Protein AF-A0A359H239-F1 (afdb_monomer_lite)

pLDDT: mean 91.42, std 8.54, range [39.22, 97.94]

Secondary structure (DSSP, 8-state):
--HHHHHHHHHHHHHHHHHHHHHHHTPPPPTTS-HHHHHHHHHHHHTHHHHHSSSPPPPGGGG-TTTHHHHHHHHHHHHHH---HHHHHHHHHT----HHHHHHHHHHHHHT--S-HHHHTTSTT-SPPHHHHHHHHHHHHHTTSS-----

Radius of gyration: 18.91 Å; chains: 1; bounding box: 41×36×64 Å

Structure (mmCIF, N/CA/C/O backbone):
data_AF-A0A359H239-F1
#
_entry.id   AF-A0A359H239-F1
#
loop_
_atom_site.group_PDB
_atom_site.id
_atom_site.type_symbol
_atom_site.label_atom_id
_atom_site.label_alt_id
_atom_site.label_comp_id
_atom_site.label_asym_id
_atom_site.label_entity_id
_atom_site.label_seq_id
_atom_site.pdbx_PDB_ins_code
_atom_site.Cartn_x
_atom_site.Cartn_y
_atom_site.Cartn_z
_atom_site.occupancy
_atom_site.B_iso_or_equiv
_atom_site.auth_seq_id
_atom_site.auth_comp_id
_atom_site.auth_asym_id
_atom_site.auth_atom_id
_atom_site.pdbx_PDB_model_num
ATOM 1 N N . MET A 1 1 ? 8.951 3.193 -47.305 1.00 66.69 1 MET A N 1
ATOM 2 C CA . MET A 1 1 ? 9.018 3.944 -46.030 1.00 66.69 1 MET A CA 1
ATOM 3 C C . MET A 1 1 ? 10.473 4.275 -45.729 1.00 66.69 1 MET A C 1
ATOM 5 O O . MET A 1 1 ? 11.276 3.345 -45.696 1.00 66.69 1 MET A O 1
ATOM 9 N N . ASN A 1 2 ? 10.828 5.557 -45.592 1.00 8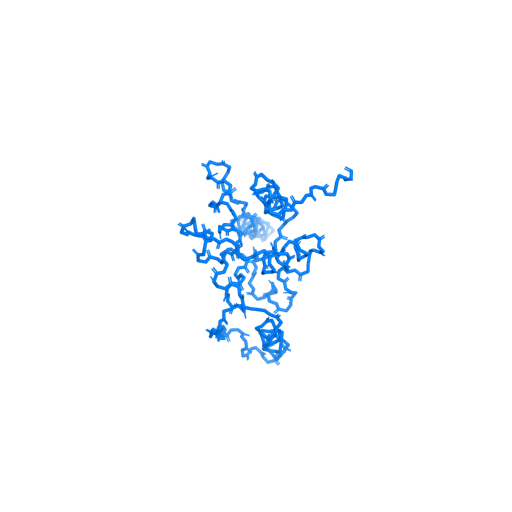7.88 2 ASN A N 1
ATOM 10 C CA . ASN A 1 2 ? 12.214 5.965 -45.334 1.00 87.88 2 ASN A CA 1
ATOM 11 C C . ASN A 1 2 ? 12.613 5.681 -43.869 1.00 87.88 2 ASN A C 1
ATOM 13 O O . ASN A 1 2 ? 11.761 5.399 -43.020 1.00 87.88 2 ASN A O 1
ATOM 17 N N . THR A 1 3 ? 13.915 5.695 -43.583 1.00 90.06 3 THR A N 1
ATOM 18 C CA . THR A 1 3 ? 14.468 5.355 -42.260 1.00 90.06 3 THR A CA 1
ATOM 19 C C . THR A 1 3 ? 13.898 6.244 -41.153 1.00 90.06 3 THR A C 1
ATOM 21 O O . THR A 1 3 ? 13.559 5.748 -40.084 1.00 90.06 3 THR A O 1
ATOM 24 N N . THR A 1 4 ? 13.685 7.529 -41.438 1.00 90.12 4 THR A N 1
ATOM 25 C CA . THR A 1 4 ? 13.090 8.491 -40.503 1.00 90.12 4 THR A CA 1
ATOM 26 C C . THR A 1 4 ? 11.667 8.100 -40.105 1.00 90.12 4 THR A C 1
ATOM 28 O O . THR A 1 4 ? 11.357 8.060 -38.918 1.00 90.12 4 THR A O 1
ATOM 31 N N . THR A 1 5 ? 10.809 7.722 -41.060 1.00 92.56 5 THR A N 1
ATOM 32 C CA . THR A 1 5 ? 9.443 7.265 -40.757 1.00 92.56 5 THR A CA 1
ATOM 33 C C . THR A 1 5 ? 9.444 5.985 -39.915 1.00 92.56 5 THR A C 1
ATOM 35 O O . THR A 1 5 ? 8.619 5.855 -39.017 1.00 92.56 5 THR A O 1
ATOM 38 N N . LYS A 1 6 ? 10.384 5.055 -40.146 1.00 92.06 6 LYS A N 1
ATOM 39 C CA . LYS A 1 6 ? 10.528 3.838 -39.319 1.00 92.06 6 LYS A CA 1
ATOM 40 C C . LYS A 1 6 ? 10.902 4.163 -37.871 1.00 92.06 6 LYS A C 1
ATOM 42 O O . LYS A 1 6 ? 10.322 3.579 -36.961 1.00 92.06 6 LYS A O 1
ATOM 47 N N . ILE A 1 7 ? 11.833 5.098 -37.666 1.00 96.06 7 ILE A N 1
ATOM 48 C CA . ILE A 1 7 ? 12.260 5.534 -36.328 1.00 96.06 7 ILE A CA 1
ATOM 49 C C . ILE A 1 7 ? 11.107 6.220 -35.594 1.00 96.06 7 ILE A C 1
ATOM 51 O O . ILE A 1 7 ? 10.830 5.872 -34.449 1.00 96.06 7 ILE A O 1
ATOM 55 N N . ILE A 1 8 ? 10.404 7.144 -36.259 1.00 96.12 8 ILE A N 1
ATOM 56 C CA . ILE A 1 8 ? 9.263 7.851 -35.665 1.00 96.12 8 ILE A CA 1
ATOM 57 C C . ILE A 1 8 ? 8.176 6.853 -35.262 1.00 96.12 8 ILE A C 1
ATOM 59 O O . ILE A 1 8 ? 7.743 6.864 -34.115 1.00 96.12 8 ILE A O 1
ATOM 63 N N . LEU A 1 9 ? 7.790 5.942 -36.161 1.00 96.12 9 LEU A N 1
ATOM 64 C CA . LEU A 1 9 ? 6.761 4.944 -35.872 1.00 96.12 9 LEU A CA 1
ATOM 65 C C . LEU A 1 9 ? 7.155 4.050 -34.685 1.00 96.12 9 LEU A C 1
ATOM 67 O O . LEU A 1 9 ? 6.342 3.813 -33.794 1.00 96.12 9 LEU A O 1
ATOM 71 N N . GLY A 1 10 ? 8.412 3.594 -34.643 1.00 96.25 10 GLY A N 1
ATOM 72 C CA . GLY A 1 10 ? 8.929 2.789 -33.535 1.00 96.25 10 GLY A CA 1
ATOM 73 C C . GLY A 1 10 ? 8.901 3.533 -32.198 1.00 96.25 10 GLY A C 1
ATOM 74 O O . GLY A 1 10 ? 8.426 2.987 -31.203 1.00 96.25 10 GLY A O 1
ATOM 75 N N . ALA A 1 11 ? 9.340 4.795 -32.179 1.00 96.62 11 ALA A N 1
ATOM 76 C CA . ALA A 1 11 ? 9.304 5.631 -30.982 1.00 96.62 11 ALA A CA 1
ATOM 77 C C . ALA A 1 11 ? 7.866 5.887 -30.501 1.00 96.62 11 ALA A C 1
ATOM 79 O O . ALA A 1 11 ? 7.594 5.802 -29.304 1.00 96.62 11 ALA A O 1
ATOM 80 N N . THR A 1 12 ? 6.928 6.138 -31.421 1.00 96.88 12 THR A N 1
ATOM 81 C CA . THR A 1 12 ? 5.510 6.324 -31.088 1.00 96.88 12 THR A CA 1
ATOM 82 C C . THR A 1 12 ? 4.906 5.065 -30.470 1.00 96.88 12 THR A C 1
ATOM 84 O O . THR A 1 12 ? 4.231 5.159 -29.447 1.00 96.88 12 THR A O 1
ATOM 87 N N . ILE A 1 13 ? 5.172 3.884 -31.037 1.00 97.44 13 ILE A N 1
ATOM 88 C CA . ILE A 1 13 ? 4.679 2.611 -30.488 1.00 97.44 13 ILE A CA 1
ATOM 89 C C . ILE A 1 13 ? 5.236 2.378 -29.079 1.00 97.44 13 ILE A C 1
ATOM 91 O O . ILE A 1 13 ? 4.482 2.016 -28.176 1.00 97.44 13 ILE A O 1
ATOM 95 N N . LEU A 1 14 ? 6.532 2.630 -28.867 1.00 97.06 14 LEU A N 1
ATOM 96 C CA . LEU A 1 14 ? 7.165 2.475 -27.557 1.00 97.06 14 LEU A CA 1
ATOM 97 C C . LEU A 1 14 ? 6.566 3.430 -26.514 1.00 97.06 14 LEU A C 1
ATOM 99 O O . LEU A 1 14 ? 6.252 3.007 -25.402 1.00 97.06 14 LEU A O 1
ATOM 103 N N . ALA A 1 15 ? 6.369 4.699 -26.877 1.00 97.06 15 ALA A N 1
ATOM 104 C CA . ALA A 1 15 ? 5.755 5.690 -25.999 1.00 97.06 15 ALA A CA 1
ATOM 105 C C . ALA A 1 15 ? 4.316 5.305 -25.624 1.00 97.06 15 ALA A C 1
ATOM 107 O O . ALA A 1 15 ? 3.946 5.371 -24.453 1.00 97.06 15 ALA A O 1
ATOM 108 N N . LEU A 1 16 ? 3.518 4.845 -26.593 1.00 97.38 16 LEU A N 1
ATOM 109 C CA . LEU A 1 16 ? 2.158 4.369 -26.337 1.00 97.38 16 LEU A CA 1
ATOM 110 C C . LEU A 1 16 ? 2.151 3.157 -25.403 1.00 97.38 16 LEU A C 1
ATOM 112 O O . LEU A 1 16 ? 1.387 3.144 -24.441 1.00 97.38 16 LEU A O 1
ATOM 116 N N . ALA A 1 17 ? 3.025 2.174 -25.633 1.00 96.00 17 ALA A N 1
ATOM 117 C CA . ALA A 1 17 ? 3.147 1.011 -24.760 1.00 96.00 17 ALA A CA 1
ATOM 118 C C . ALA A 1 17 ? 3.501 1.418 -23.322 1.00 96.00 17 ALA A C 1
ATOM 120 O O . ALA A 1 17 ? 2.870 0.939 -22.383 1.00 96.00 17 ALA A O 1
ATOM 121 N N . PHE A 1 18 ? 4.449 2.344 -23.148 1.00 94.19 18 PHE A N 1
ATOM 122 C CA . PHE A 1 18 ? 4.839 2.852 -21.833 1.00 94.19 18 PHE A CA 1
ATOM 123 C C . PHE A 1 18 ? 3.700 3.596 -21.120 1.00 94.19 18 PHE A C 1
ATOM 125 O O . PHE A 1 18 ? 3.468 3.385 -19.934 1.00 94.19 18 PHE A O 1
ATOM 132 N N . ILE A 1 19 ? 2.949 4.440 -21.834 1.00 95.12 19 ILE A N 1
ATOM 133 C CA . ILE A 1 19 ? 1.795 5.152 -21.261 1.00 95.12 19 ILE A CA 1
ATOM 134 C C . ILE A 1 19 ? 0.712 4.161 -20.822 1.00 95.12 19 ILE A C 1
ATOM 136 O O . ILE A 1 19 ? 0.135 4.313 -19.745 1.00 95.12 19 ILE A O 1
ATOM 140 N N . LEU A 1 20 ? 0.429 3.149 -21.646 1.00 95.06 20 LEU A N 1
ATOM 141 C CA . LEU A 1 20 ? -0.582 2.139 -21.341 1.00 95.06 20 LEU A CA 1
ATOM 142 C C . LEU A 1 20 ? -0.187 1.294 -20.129 1.00 95.06 20 LEU A C 1
ATOM 144 O O . LEU A 1 20 ? -1.012 1.113 -19.237 1.00 95.06 20 LEU A O 1
ATOM 148 N N . THR A 1 21 ? 1.063 0.827 -20.050 1.00 91.56 21 THR A N 1
ATOM 149 C CA . THR A 1 21 ? 1.535 0.067 -18.884 1.00 91.56 21 THR A CA 1
ATOM 150 C C . THR A 1 21 ? 1.549 0.926 -17.629 1.00 91.56 21 THR A C 1
ATOM 152 O O . THR A 1 21 ? 1.058 0.477 -16.598 1.00 91.56 21 THR A O 1
ATOM 155 N N . TYR A 1 22 ? 2.023 2.173 -17.716 1.00 91.19 22 TYR A N 1
ATOM 156 C CA . TYR A 1 22 ? 2.004 3.111 -16.596 1.00 91.19 22 TYR A CA 1
ATOM 157 C C . TYR A 1 22 ? 0.585 3.331 -16.066 1.00 91.19 22 TYR A C 1
ATOM 159 O O . TYR A 1 22 ? 0.374 3.297 -14.858 1.00 91.19 22 TYR A O 1
ATOM 167 N N . ARG A 1 23 ? -0.402 3.518 -16.947 1.00 90.00 23 ARG A N 1
ATOM 168 C CA . ARG A 1 23 ? -1.805 3.661 -16.535 1.00 90.00 23 ARG A CA 1
ATOM 169 C C . ARG A 1 23 ? -2.364 2.384 -15.920 1.00 90.00 23 ARG A C 1
ATOM 171 O O . ARG A 1 23 ? -3.029 2.462 -14.896 1.00 90.00 23 ARG A O 1
ATOM 178 N N . ALA A 1 24 ? -2.066 1.231 -16.514 1.00 89.38 24 ALA A N 1
ATOM 179 C CA . ALA A 1 24 ? -2.575 -0.051 -16.041 1.00 89.38 24 ALA A CA 1
ATOM 180 C C . ALA A 1 24 ? -2.082 -0.391 -14.626 1.00 89.38 24 ALA A C 1
ATOM 182 O O . ALA A 1 24 ? -2.853 -0.892 -13.816 1.00 89.38 24 ALA A O 1
ATOM 183 N N . ILE A 1 25 ? -0.817 -0.098 -14.309 1.00 89.00 25 ILE A N 1
ATOM 184 C CA . ILE A 1 25 ? -0.244 -0.415 -12.991 1.00 89.00 25 ILE A CA 1
ATOM 185 C C . ILE A 1 25 ? -0.502 0.663 -11.930 1.00 89.00 25 ILE A C 1
ATOM 187 O O . ILE A 1 25 ? -0.301 0.398 -10.752 1.00 89.00 25 ILE A O 1
ATOM 191 N N . ASN A 1 26 ? -0.919 1.871 -12.325 1.00 86.31 26 ASN A N 1
ATOM 192 C CA . ASN A 1 26 ? -1.168 2.986 -11.401 1.00 86.31 26 ASN A CA 1
ATOM 193 C C . ASN A 1 26 ? -2.655 3.319 -11.233 1.00 86.31 26 ASN A C 1
ATOM 195 O O . ASN A 1 26 ? -2.983 4.379 -10.704 1.00 86.31 26 ASN A O 1
ATOM 199 N N . GLN A 1 27 ? -3.558 2.426 -11.627 1.00 86.81 27 GLN A N 1
ATOM 200 C CA . GLN A 1 27 ? -4.988 2.632 -11.426 1.00 86.81 27 GLN A CA 1
ATOM 201 C C . GLN A 1 27 ? -5.341 2.622 -9.929 1.00 86.81 27 GLN A C 1
ATOM 203 O O . GLN A 1 27 ? -4.829 1.799 -9.170 1.00 86.81 27 GLN A O 1
ATOM 208 N N . GLU A 1 28 ? -6.176 3.565 -9.501 1.00 88.12 28 GLU A N 1
ATOM 209 C CA . GLU A 1 28 ? -6.768 3.578 -8.158 1.00 88.12 28 GLU A CA 1
ATOM 210 C C . GLU A 1 28 ? -7.861 2.495 -8.043 1.00 88.12 28 GLU A C 1
ATOM 212 O O . GLU A 1 28 ? -8.396 2.045 -9.068 1.00 88.12 28 GLU A O 1
ATOM 217 N N . PRO A 1 29 ? -8.214 2.049 -6.823 1.00 92.19 29 PRO A N 1
ATOM 218 C CA . PRO A 1 29 ? -9.393 1.212 -6.622 1.00 92.19 29 PRO A CA 1
ATOM 219 C C . PRO A 1 29 ? -10.646 1.867 -7.217 1.00 92.19 29 PRO A C 1
ATOM 221 O O . PRO A 1 29 ? -10.800 3.081 -7.173 1.00 92.19 29 PRO A O 1
ATOM 224 N N . SER A 1 30 ? -11.558 1.063 -7.767 1.00 91.50 30 SER A N 1
ATOM 225 C CA . SER A 1 30 ? -12.799 1.592 -8.346 1.00 91.50 30 SER A CA 1
ATOM 226 C C . SER A 1 30 ? -13.684 2.238 -7.278 1.00 91.50 30 SER A C 1
ATOM 228 O O . SER A 1 30 ? -13.995 1.598 -6.272 1.00 91.50 30 SER A O 1
ATOM 230 N N . ASP A 1 31 ? -14.197 3.438 -7.560 1.00 91.50 31 ASP A N 1
ATOM 231 C CA . ASP A 1 31 ? -15.171 4.144 -6.712 1.00 91.50 31 ASP A CA 1
ATOM 232 C C . ASP A 1 31 ? -16.475 3.356 -6.504 1.00 91.50 31 ASP A C 1
ATOM 234 O O . ASP A 1 31 ? -17.213 3.592 -5.551 1.00 91.50 31 ASP A O 1
ATOM 238 N N . SER A 1 32 ? -16.769 2.393 -7.385 1.00 93.81 32 SER A N 1
ATOM 239 C CA . SER A 1 32 ? -17.923 1.500 -7.244 1.00 93.81 32 SER A CA 1
ATOM 240 C C . SER A 1 32 ? -17.785 0.495 -6.094 1.00 93.81 32 SER A C 1
ATOM 242 O O . SER A 1 32 ? -18.766 -0.154 -5.735 1.00 93.81 32 SER A O 1
ATOM 244 N N . LEU A 1 33 ? -16.572 0.289 -5.572 1.00 95.12 33 LEU A N 1
ATOM 245 C CA . LEU A 1 33 ? -16.308 -0.616 -4.456 1.00 95.12 33 LEU A CA 1
ATOM 246 C C . LEU A 1 33 ? -16.683 0.045 -3.128 1.00 95.12 33 LEU A C 1
ATOM 248 O O . LEU A 1 33 ? -16.581 1.263 -2.974 1.00 95.12 33 LEU A O 1
ATOM 252 N N . SER A 1 34 ? -17.045 -0.762 -2.128 1.00 96.00 34 SER A N 1
ATOM 253 C CA . SER A 1 34 ? -17.195 -0.241 -0.766 1.00 96.00 34 SER A CA 1
ATOM 254 C C . SER A 1 34 ? -15.859 0.327 -0.268 1.00 96.00 34 SER A C 1
ATOM 256 O O . SER A 1 34 ? -14.804 -0.194 -0.628 1.00 96.00 34 SER A O 1
ATOM 258 N N . LYS A 1 35 ? -15.866 1.350 0.603 1.00 95.25 35 LYS A N 1
ATOM 259 C CA . LYS A 1 35 ? -14.615 1.910 1.163 1.00 95.25 35 LYS A CA 1
ATOM 260 C C . LYS A 1 35 ? -13.721 0.833 1.788 1.00 95.25 35 LYS A C 1
ATOM 262 O O . LYS A 1 35 ? -12.510 0.868 1.630 1.00 95.25 35 LYS A O 1
ATOM 267 N N . ARG A 1 36 ? -14.324 -0.165 2.440 1.00 96.38 36 ARG A N 1
ATOM 268 C CA . ARG A 1 36 ? -13.616 -1.326 2.994 1.00 96.38 36 ARG A CA 1
ATOM 269 C C . ARG A 1 36 ? -12.895 -2.134 1.909 1.00 96.38 36 ARG A C 1
ATOM 271 O O . ARG A 1 36 ? -11.732 -2.476 2.085 1.00 96.38 36 ARG A O 1
ATOM 278 N N . ASP A 1 37 ? -13.562 -2.417 0.792 1.00 97.69 37 ASP A N 1
ATOM 279 C CA . ASP A 1 37 ? -12.960 -3.164 -0.320 1.00 97.69 37 ASP A CA 1
ATOM 280 C C . ASP A 1 37 ? -11.898 -2.336 -1.053 1.00 97.69 37 ASP A C 1
ATOM 282 O O . ASP A 1 37 ? -10.907 -2.892 -1.517 1.00 97.69 37 ASP A O 1
ATOM 286 N N . GLN A 1 38 ? -12.056 -1.009 -1.108 1.00 97.94 38 GLN A N 1
ATOM 287 C CA . GLN A 1 38 ? -11.010 -0.116 -1.609 1.00 97.94 38 GLN A CA 1
ATOM 288 C C . GLN A 1 38 ? -9.761 -0.170 -0.717 1.00 97.94 38 GLN A C 1
ATOM 290 O O . GLN A 1 38 ? -8.657 -0.306 -1.236 1.00 97.94 38 GLN A O 1
ATOM 295 N N . VAL A 1 39 ? -9.920 -0.146 0.613 1.00 97.69 39 VAL A N 1
ATOM 296 C CA . VAL A 1 39 ? -8.801 -0.304 1.561 1.00 97.69 39 VAL A CA 1
ATOM 297 C C . VAL A 1 39 ? -8.094 -1.647 1.371 1.00 97.69 39 VAL A C 1
ATOM 299 O O . VAL A 1 39 ? -6.868 -1.678 1.286 1.00 97.69 39 VAL A O 1
ATOM 302 N N . LEU A 1 40 ? -8.842 -2.748 1.243 1.00 97.88 40 LEU A N 1
ATOM 303 C CA . LEU A 1 40 ? -8.258 -4.069 0.977 1.00 97.88 40 LEU A CA 1
ATOM 304 C C . LEU A 1 40 ? -7.495 -4.089 -0.354 1.00 97.88 40 LEU A C 1
ATOM 306 O O . LEU A 1 40 ? -6.355 -4.548 -0.396 1.00 97.88 40 LEU A O 1
ATOM 310 N N . ALA A 1 41 ? -8.071 -3.509 -1.411 1.00 96.81 41 ALA A N 1
ATOM 311 C CA . ALA A 1 41 ? -7.415 -3.401 -2.710 1.00 96.81 41 ALA A CA 1
ATOM 312 C C . ALA A 1 41 ? -6.102 -2.604 -2.634 1.00 96.81 41 ALA A C 1
ATOM 314 O O . ALA A 1 41 ? -5.113 -3.002 -3.245 1.00 96.81 41 ALA A O 1
ATOM 315 N N . ILE A 1 42 ? -6.052 -1.517 -1.856 1.00 97.31 42 ILE A N 1
ATOM 316 C CA . ILE A 1 42 ? -4.821 -0.741 -1.628 1.00 97.31 42 ILE A CA 1
ATOM 317 C C . ILE A 1 42 ? -3.771 -1.607 -0.926 1.00 97.31 42 ILE A C 1
ATOM 319 O O . ILE A 1 42 ? -2.629 -1.683 -1.381 1.00 97.31 42 ILE A O 1
ATOM 323 N N . MET A 1 43 ? -4.157 -2.316 0.140 1.00 96.81 43 MET A N 1
ATOM 324 C CA . MET A 1 43 ? -3.241 -3.195 0.877 1.00 96.81 43 MET A CA 1
ATOM 325 C C . MET A 1 43 ? -2.658 -4.308 -0.009 1.00 96.81 43 MET A C 1
ATOM 327 O O . MET A 1 43 ? -1.464 -4.615 0.093 1.00 96.81 43 MET A O 1
ATOM 331 N N . ASP A 1 44 ? -3.463 -4.876 -0.907 1.00 95.06 44 ASP A N 1
ATOM 332 C CA . ASP A 1 44 ? -3.048 -5.925 -1.844 1.00 95.06 44 ASP A CA 1
ATOM 333 C C . ASP A 1 44 ? -2.164 -5.390 -2.983 1.00 95.06 44 ASP A C 1
ATOM 335 O O . ASP A 1 44 ? -1.102 -5.960 -3.293 1.00 95.06 44 ASP A O 1
ATOM 339 N N . ASN A 1 45 ? -2.562 -4.264 -3.582 1.00 94.31 45 ASN A N 1
ATOM 340 C CA . ASN A 1 45 ? -1.840 -3.615 -4.677 1.00 94.31 45 ASN A CA 1
ATOM 341 C C . ASN A 1 45 ? -0.454 -3.144 -4.224 1.00 94.31 45 ASN A C 1
ATOM 343 O O . ASN A 1 45 ? 0.550 -3.428 -4.888 1.00 94.31 45 ASN A O 1
ATOM 347 N N . SER A 1 46 ? -0.376 -2.520 -3.047 1.00 95.00 46 SER A N 1
ATOM 348 C CA . SER A 1 46 ? 0.888 -2.118 -2.428 1.00 95.00 46 SER A CA 1
ATOM 349 C C . SER A 1 46 ? 1.646 -3.293 -1.812 1.00 95.00 46 SER A C 1
ATOM 351 O O . SER A 1 46 ? 2.868 -3.245 -1.653 1.00 95.00 46 SER A O 1
ATOM 353 N N . GLY A 1 47 ? 0.960 -4.406 -1.548 1.00 93.50 47 GLY A N 1
ATOM 354 C CA . GLY A 1 47 ? 1.555 -5.644 -1.062 1.00 93.50 47 GLY A CA 1
ATOM 355 C C . GLY A 1 47 ? 2.010 -5.575 0.386 1.00 93.50 47 GLY A C 1
ATOM 356 O O . GLY A 1 47 ? 3.044 -6.154 0.715 1.00 93.50 47 GLY A O 1
ATOM 357 N N . CYS A 1 48 ? 1.253 -4.898 1.250 1.00 94.31 48 CYS A N 1
ATOM 358 C CA . CYS A 1 48 ? 1.571 -4.738 2.670 1.00 94.31 48 CYS A CA 1
ATOM 359 C C . CYS A 1 48 ? 1.897 -6.089 3.335 1.00 94.31 48 CYS A C 1
ATOM 361 O O . CYS A 1 48 ? 2.890 -6.230 4.048 1.00 94.31 48 CYS A O 1
ATOM 363 N N . ILE A 1 49 ? 1.106 -7.118 3.023 1.00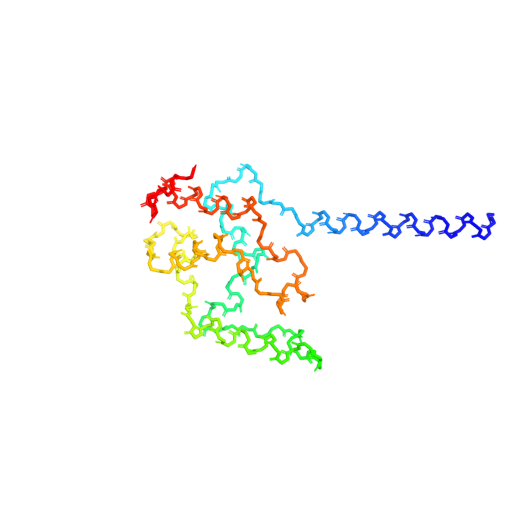 92.81 49 ILE A N 1
ATOM 364 C CA . ILE A 1 49 ? 1.213 -8.466 3.600 1.00 92.81 49 ILE A CA 1
ATOM 365 C C . ILE A 1 49 ? 2.448 -9.226 3.088 1.00 92.81 49 ILE A C 1
ATOM 367 O O . ILE A 1 49 ? 2.897 -10.171 3.729 1.00 92.81 49 ILE A O 1
ATOM 371 N N . LEU A 1 50 ? 3.056 -8.829 1.964 1.00 90.94 50 LEU A N 1
ATOM 372 C CA . LEU A 1 50 ? 4.243 -9.532 1.462 1.00 90.94 50 LEU A CA 1
ATOM 373 C C . LEU A 1 50 ? 5.443 -9.401 2.406 1.00 90.94 50 LEU A C 1
ATOM 375 O O . LEU A 1 50 ? 6.266 -10.313 2.463 1.00 90.94 50 LEU A O 1
ATOM 379 N N . CYS A 1 51 ? 5.525 -8.292 3.143 1.00 91.50 51 CYS A N 1
ATOM 380 C CA . CYS A 1 51 ? 6.608 -8.012 4.086 1.00 91.50 51 CYS A CA 1
ATOM 381 C C . CYS A 1 51 ? 6.147 -8.075 5.549 1.00 91.50 51 CYS A C 1
ATOM 383 O O . CYS A 1 51 ? 6.932 -8.453 6.410 1.00 91.50 51 CYS A O 1
ATOM 385 N N . HIS A 1 52 ? 4.885 -7.734 5.829 1.00 92.56 52 HIS A N 1
ATOM 386 C CA . HIS A 1 52 ? 4.330 -7.658 7.186 1.00 92.56 52 HIS A CA 1
ATOM 387 C C . HIS A 1 52 ? 3.519 -8.897 7.605 1.00 92.56 52 HIS A C 1
ATOM 389 O O . HIS A 1 52 ? 2.691 -8.814 8.505 1.00 92.56 52 HIS A O 1
ATOM 395 N N . ASN A 1 53 ? 3.712 -10.048 6.963 1.00 88.06 53 ASN A N 1
ATOM 396 C CA . ASN A 1 53 ? 3.133 -11.321 7.404 1.00 88.06 53 ASN A CA 1
ATOM 397 C C . ASN A 1 53 ? 4.143 -12.083 8.271 1.00 88.06 53 ASN A C 1
ATOM 399 O O . ASN A 1 53 ? 5.339 -11.996 8.016 1.00 88.06 53 ASN A O 1
ATOM 403 N N . ALA A 1 54 ? 3.672 -12.882 9.232 1.00 85.81 54 ALA A N 1
ATOM 404 C CA . ALA A 1 54 ? 4.496 -13.713 10.115 1.00 85.81 54 ALA A CA 1
ATOM 405 C C . ALA A 1 54 ? 5.486 -14.633 9.373 1.00 85.81 54 ALA A C 1
ATOM 407 O O . ALA A 1 54 ? 6.535 -14.981 9.911 1.00 85.81 54 ALA A O 1
ATOM 408 N N . ASN A 1 55 ? 5.165 -15.024 8.136 1.00 83.81 55 ASN A N 1
ATOM 409 C CA . ASN A 1 55 ? 6.051 -15.808 7.280 1.00 83.81 55 ASN A CA 1
ATOM 410 C C . ASN A 1 55 ? 6.140 -15.197 5.867 1.00 83.81 55 ASN A C 1
ATOM 412 O O . ASN A 1 55 ? 5.496 -15.695 4.935 1.00 83.81 55 ASN A O 1
ATOM 416 N N . PRO A 1 56 ? 6.892 -14.094 5.690 1.00 82.69 56 PRO A N 1
ATOM 417 C CA . PRO A 1 56 ? 6.963 -13.391 4.422 1.00 82.69 56 PRO A CA 1
ATOM 418 C C . PRO A 1 56 ? 7.792 -14.214 3.433 1.00 82.69 56 PRO A C 1
ATOM 420 O O . PRO A 1 56 ? 8.962 -14.531 3.665 1.00 82.69 56 PRO A O 1
ATOM 423 N N . LYS A 1 57 ? 7.189 -14.577 2.297 1.00 84.50 57 LYS A N 1
ATOM 424 C CA . LYS A 1 57 ? 7.909 -15.281 1.233 1.00 84.50 57 LYS A CA 1
ATOM 425 C C . LYS A 1 57 ? 8.781 -14.291 0.478 1.00 84.50 57 LYS A C 1
ATOM 427 O O . LYS A 1 57 ? 8.284 -13.353 -0.140 1.00 84.50 57 LYS A O 1
ATOM 432 N N . MET A 1 58 ? 10.084 -14.546 0.491 1.00 85.56 58 MET A N 1
ATOM 433 C CA . MET A 1 58 ? 11.043 -13.712 -0.219 1.00 85.56 58 MET A CA 1
ATOM 434 C C . MET A 1 58 ? 10.770 -13.766 -1.727 1.00 85.56 58 MET A C 1
ATOM 436 O O . MET A 1 58 ? 10.766 -14.857 -2.306 1.00 85.56 58 MET A O 1
ATOM 440 N N . PRO A 1 59 ? 10.562 -12.619 -2.391 1.00 86.44 59 PRO A N 1
ATOM 441 C CA . PRO A 1 59 ? 10.343 -12.602 -3.826 1.00 86.44 59 PRO A CA 1
ATOM 442 C C . PRO A 1 59 ? 11.627 -12.979 -4.571 1.00 86.44 59 PRO A C 1
ATOM 444 O O . PRO A 1 59 ? 12.736 -12.753 -4.077 1.00 86.44 59 PRO A O 1
ATOM 447 N N . PHE A 1 60 ? 11.503 -13.503 -5.794 1.00 88.88 60 PHE A N 1
ATOM 448 C CA . PHE A 1 60 ? 12.659 -13.943 -6.589 1.00 88.88 60 PHE A CA 1
ATOM 449 C C . PHE A 1 60 ? 13.687 -12.815 -6.813 1.00 88.88 60 PHE A C 1
ATOM 451 O O . PHE A 1 60 ? 14.895 -13.049 -6.765 1.00 88.88 60 PHE A O 1
ATOM 458 N N . TYR A 1 61 ? 13.214 -11.573 -6.979 1.00 87.44 61 TYR A N 1
ATOM 459 C CA . TYR A 1 61 ? 14.047 -10.385 -7.186 1.00 87.44 61 TYR A CA 1
ATOM 460 C C . TYR A 1 61 ? 14.852 -9.969 -5.943 1.00 87.44 61 TYR A C 1
ATOM 462 O O . TYR A 1 61 ? 15.785 -9.175 -6.052 1.00 87.44 61 TYR A O 1
ATOM 470 N N . SER A 1 62 ? 14.592 -10.564 -4.773 1.00 89.12 62 SER A N 1
ATOM 471 C CA . SER A 1 62 ? 15.443 -10.395 -3.585 1.00 89.12 62 SER A CA 1
ATOM 472 C C . SER A 1 62 ? 16.861 -10.949 -3.766 1.00 89.12 62 SER A C 1
ATOM 474 O O . SER A 1 62 ? 17.764 -10.594 -3.010 1.00 89.12 62 SER A O 1
ATOM 476 N N . ASN A 1 63 ? 17.091 -11.786 -4.780 1.00 91.00 63 ASN A N 1
ATOM 477 C CA . ASN A 1 63 ? 18.418 -12.291 -5.131 1.00 91.00 63 ASN A CA 1
ATOM 478 C C . ASN A 1 63 ? 19.174 -11.386 -6.118 1.00 91.00 63 ASN A C 1
ATOM 480 O O . ASN A 1 63 ? 20.257 -11.751 -6.565 1.00 91.00 63 ASN A O 1
ATOM 484 N N . CYS A 1 64 ? 18.635 -10.206 -6.453 1.00 91.38 64 CYS A N 1
ATOM 485 C CA . CYS A 1 64 ? 19.335 -9.226 -7.278 1.00 91.38 64 CYS A CA 1
ATOM 486 C C . CYS A 1 64 ? 20.688 -8.839 -6.633 1.00 91.38 64 CYS A C 1
ATOM 488 O O . CYS A 1 64 ? 20.683 -8.383 -5.485 1.00 91.38 64 CYS A O 1
ATOM 490 N N . PRO A 1 65 ? 21.829 -8.956 -7.345 1.00 87.94 65 PRO A N 1
ATOM 491 C CA . PRO A 1 65 ? 23.156 -8.720 -6.766 1.00 87.94 65 PRO A CA 1
ATOM 492 C C . PRO A 1 65 ? 23.358 -7.318 -6.179 1.00 87.94 65 PRO A C 1
ATOM 494 O O . PRO A 1 65 ? 24.041 -7.170 -5.171 1.00 87.94 65 PRO A O 1
ATOM 497 N N . LEU A 1 66 ? 22.754 -6.293 -6.790 1.00 88.12 66 LEU A N 1
ATOM 498 C CA . LEU A 1 66 ? 22.959 -4.894 -6.400 1.00 88.12 66 LEU A CA 1
ATOM 499 C C . LEU A 1 66 ? 21.996 -4.439 -5.296 1.00 88.12 66 LEU A C 1
ATOM 501 O O . LEU A 1 66 ? 22.413 -3.860 -4.297 1.00 88.12 66 LEU A O 1
ATOM 505 N N . LEU A 1 67 ? 20.698 -4.695 -5.472 1.00 88.31 67 LEU A N 1
ATOM 506 C CA . LEU A 1 67 ? 19.643 -4.121 -4.624 1.00 88.31 67 LEU A CA 1
ATOM 507 C C . LEU A 1 67 ? 18.956 -5.155 -3.717 1.00 88.31 67 LEU A C 1
ATOM 509 O O . LEU A 1 67 ? 18.301 -4.786 -2.740 1.00 88.31 67 LEU A O 1
ATOM 513 N N . GLY A 1 68 ? 19.145 -6.451 -3.983 1.00 89.75 68 GLY A N 1
ATOM 514 C CA . GLY A 1 68 ? 18.490 -7.534 -3.254 1.00 89.75 68 GLY A CA 1
ATOM 515 C C . GLY A 1 68 ? 18.828 -7.537 -1.765 1.00 89.75 68 GLY A C 1
ATOM 516 O O . GLY A 1 68 ? 17.935 -7.649 -0.933 1.00 89.75 68 GLY A O 1
ATOM 517 N N . GLY A 1 69 ? 20.094 -7.308 -1.397 1.00 91.12 69 GLY A N 1
ATOM 518 C CA . GLY A 1 69 ? 20.517 -7.268 0.008 1.00 91.12 69 GLY A CA 1
ATOM 519 C C . GLY A 1 69 ? 19.805 -6.198 0.847 1.00 91.12 69 GLY A C 1
ATOM 520 O O . GLY A 1 69 ? 19.460 -6.464 1.999 1.00 91.12 69 GLY A O 1
ATOM 521 N N . LYS A 1 70 ? 19.536 -5.011 0.279 1.00 91.94 70 LYS A N 1
ATOM 522 C CA . LYS A 1 70 ? 18.765 -3.958 0.963 1.00 91.94 70 LYS A CA 1
ATOM 523 C C . LYS A 1 70 ? 17.308 -4.377 1.131 1.00 91.94 70 LYS A C 1
ATOM 525 O O . LYS A 1 70 ? 16.797 -4.295 2.240 1.00 91.94 70 LYS A O 1
ATOM 530 N N . LEU A 1 71 ? 16.684 -4.898 0.071 1.00 91.88 71 LEU A N 1
ATOM 531 C CA . LEU A 1 71 ? 15.318 -5.416 0.138 1.00 91.88 71 LEU A CA 1
ATOM 532 C C . LEU A 1 71 ? 15.180 -6.484 1.232 1.00 91.88 71 LEU A C 1
ATOM 534 O O . LEU A 1 71 ? 14.269 -6.403 2.044 1.00 91.88 71 LEU A O 1
ATOM 538 N N . LYS A 1 72 ? 16.112 -7.444 1.313 1.00 91.44 72 LYS A N 1
ATOM 539 C CA . LYS A 1 72 ? 16.079 -8.489 2.349 1.00 91.44 72 LYS A CA 1
ATOM 540 C C . LYS A 1 72 ? 16.128 -7.918 3.768 1.00 91.44 72 LYS A C 1
ATOM 542 O O . LYS A 1 72 ? 15.387 -8.380 4.631 1.00 91.44 72 LYS A O 1
ATOM 547 N N . ARG A 1 73 ? 16.985 -6.919 4.007 1.00 91.88 73 ARG A N 1
ATOM 548 C CA . ARG A 1 73 ? 17.076 -6.244 5.311 1.00 91.88 73 ARG A CA 1
ATOM 549 C C . ARG A 1 73 ? 15.802 -5.475 5.644 1.00 91.88 73 ARG A C 1
ATOM 551 O O . ARG A 1 73 ? 15.303 -5.621 6.753 1.00 91.88 73 ARG A O 1
ATOM 558 N N . ASP A 1 74 ? 15.264 -4.724 4.687 1.00 91.94 74 ASP A N 1
ATOM 559 C CA . ASP A 1 74 ? 14.044 -3.939 4.889 1.00 91.94 74 ASP A CA 1
ATOM 560 C C . ASP A 1 74 ? 12.831 -4.856 5.137 1.00 91.94 74 ASP A C 1
ATOM 562 O O . ASP A 1 74 ? 12.043 -4.592 6.039 1.00 91.94 74 ASP A O 1
ATOM 566 N N . MET A 1 75 ? 12.720 -5.983 4.420 1.00 91.00 75 MET A N 1
ATOM 567 C CA . MET A 1 75 ? 11.679 -6.995 4.661 1.00 91.00 75 MET A CA 1
ATOM 568 C C . MET A 1 75 ? 11.790 -7.619 6.056 1.00 91.00 75 MET A C 1
ATOM 570 O O . MET A 1 75 ? 10.778 -7.803 6.727 1.00 91.00 75 MET A O 1
ATOM 574 N N . LYS A 1 76 ? 13.011 -7.919 6.517 1.00 89.25 76 LYS A N 1
ATOM 575 C CA . LYS A 1 76 ? 13.222 -8.421 7.878 1.00 89.25 76 LYS A CA 1
ATOM 576 C C . LYS A 1 76 ? 12.817 -7.379 8.931 1.00 89.25 76 LYS A C 1
ATOM 578 O O . LYS A 1 76 ? 12.105 -7.717 9.871 1.00 89.25 76 LYS A O 1
ATOM 583 N N . ALA A 1 77 ? 13.235 -6.126 8.755 1.00 90.06 77 ALA A N 1
ATOM 584 C CA . ALA A 1 77 ? 12.911 -5.037 9.676 1.00 90.06 77 ALA A CA 1
ATOM 585 C C . ALA A 1 77 ? 11.404 -4.727 9.723 1.00 90.06 77 ALA A C 1
ATOM 587 O O . ALA A 1 77 ? 10.881 -4.394 10.785 1.00 90.06 77 ALA A O 1
ATOM 588 N N . ALA A 1 78 ? 10.702 -4.862 8.594 1.00 89.00 78 ALA A N 1
ATOM 589 C CA . ALA A 1 78 ? 9.256 -4.683 8.510 1.00 89.00 78 ALA A CA 1
ATOM 590 C C . ALA A 1 78 ? 8.503 -5.649 9.441 1.00 89.00 78 ALA A C 1
ATOM 592 O O . ALA A 1 78 ? 7.698 -5.196 10.257 1.00 89.00 78 ALA A O 1
ATOM 593 N N . LEU A 1 79 ? 8.817 -6.950 9.374 1.00 84.88 79 LEU A N 1
ATOM 594 C CA . LEU A 1 79 ? 8.216 -7.958 10.253 1.00 84.88 79 LEU A CA 1
ATOM 595 C C . LEU A 1 79 ? 8.559 -7.714 11.729 1.00 84.88 79 LEU A C 1
ATOM 597 O O . LEU A 1 79 ? 7.671 -7.759 12.577 1.00 84.88 79 LEU A O 1
ATOM 601 N N . ASP A 1 80 ? 9.827 -7.412 12.028 1.00 86.25 80 ASP A N 1
ATOM 602 C CA . ASP A 1 80 ? 10.276 -7.130 13.399 1.00 86.25 80 ASP A CA 1
ATOM 603 C C . ASP A 1 80 ? 9.560 -5.885 13.986 1.00 86.25 80 ASP A C 1
ATOM 605 O O . ASP A 1 80 ? 9.399 -5.768 15.201 1.00 86.25 80 ASP A O 1
ATOM 609 N N . SER A 1 81 ? 9.090 -4.964 13.132 1.00 86.31 81 SER A N 1
ATOM 610 C CA . SER A 1 81 ? 8.386 -3.739 13.538 1.00 86.31 81 SER A CA 1
ATOM 611 C C . SER A 1 81 ? 6.903 -3.968 13.841 1.00 86.31 81 SER A C 1
ATOM 613 O O . SER A 1 81 ? 6.389 -3.436 14.835 1.00 86.31 81 SER A O 1
ATOM 615 N N . PHE A 1 82 ? 6.188 -4.690 12.967 1.00 89.62 82 PHE A N 1
ATOM 616 C CA . PHE A 1 82 ? 4.831 -5.182 13.220 1.00 89.62 82 PHE A CA 1
ATOM 617 C C . PHE A 1 82 ? 4.338 -6.173 12.155 1.00 89.62 82 PHE A C 1
ATOM 619 O O . PHE A 1 82 ? 4.681 -6.093 10.975 1.00 89.62 82 PHE A O 1
ATOM 626 N N . GLU A 1 83 ? 3.437 -7.046 12.594 1.00 92.19 83 GLU A N 1
ATOM 627 C CA . GLU A 1 83 ? 2.703 -8.023 11.792 1.00 92.19 83 GLU A CA 1
ATOM 628 C C . GLU A 1 83 ? 1.306 -7.454 11.450 1.00 92.19 83 GLU A C 1
ATOM 630 O O . GLU A 1 83 ? 0.581 -7.037 12.358 1.00 92.19 83 GLU A O 1
ATOM 635 N N . ILE A 1 84 ? 0.930 -7.404 10.165 1.00 94.19 84 ILE A N 1
ATOM 636 C CA . ILE A 1 84 ? -0.299 -6.753 9.665 1.00 94.19 84 ILE A CA 1
ATOM 637 C C . ILE A 1 84 ? -1.409 -7.733 9.266 1.00 94.19 84 ILE A C 1
ATOM 639 O O . ILE A 1 84 ? -2.556 -7.315 9.122 1.00 94.19 84 ILE A O 1
ATOM 643 N N . TYR A 1 85 ? -1.110 -9.016 9.052 1.00 93.81 85 TYR A N 1
ATOM 644 C CA . TYR A 1 85 ? -2.059 -9.971 8.480 1.00 93.81 85 TYR A CA 1
ATOM 645 C C . TYR A 1 85 ? -3.321 -10.097 9.327 1.00 93.81 85 TYR A C 1
ATOM 647 O O . TYR A 1 85 ? -4.410 -10.126 8.767 1.00 93.81 85 TYR A O 1
ATOM 655 N N . SER A 1 86 ? -3.213 -10.108 10.661 1.00 94.25 86 SER A N 1
ATOM 656 C CA . SER A 1 86 ? -4.417 -10.194 11.501 1.00 94.25 86 SER A CA 1
ATOM 657 C C . SER A 1 86 ? -5.339 -8.981 11.333 1.00 94.25 86 SER A C 1
ATOM 659 O O . SER A 1 86 ? -6.553 -9.137 11.335 1.00 94.25 86 SER A O 1
ATOM 661 N N . LEU A 1 87 ? -4.775 -7.779 11.150 1.00 96.12 87 LEU A N 1
ATOM 662 C CA . LEU A 1 87 ? -5.553 -6.572 10.869 1.00 96.12 87 LEU A CA 1
ATOM 663 C C . LEU A 1 87 ? -6.222 -6.682 9.496 1.00 96.12 87 LEU A C 1
ATOM 665 O O . LEU A 1 87 ? -7.416 -6.424 9.380 1.00 96.12 87 LEU A O 1
ATOM 669 N N . TYR A 1 88 ? -5.467 -7.094 8.476 1.00 96.94 88 TYR A N 1
ATOM 670 C CA . TYR A 1 88 ? -6.006 -7.314 7.135 1.00 96.94 88 TYR A CA 1
ATOM 671 C C . TYR A 1 88 ? -7.169 -8.317 7.148 1.00 96.94 88 TYR A C 1
ATOM 673 O O . TYR A 1 88 ? -8.233 -8.037 6.602 1.00 96.94 88 TYR A O 1
ATOM 681 N N . ASP A 1 89 ? -6.995 -9.459 7.818 1.00 96.81 89 ASP A N 1
ATOM 682 C CA . ASP A 1 89 ? -8.011 -10.508 7.920 1.00 96.81 89 ASP A CA 1
ATOM 683 C C . ASP A 1 89 ? -9.268 -10.012 8.654 1.00 96.81 89 ASP A C 1
ATOM 685 O O . ASP A 1 89 ? -10.385 -10.271 8.201 1.00 96.81 89 ASP A O 1
ATOM 689 N N . SER A 1 90 ? -9.105 -9.217 9.721 1.00 97.00 90 SER A N 1
ATOM 690 C CA . SER A 1 90 ? -10.225 -8.547 10.390 1.00 97.00 90 SER A CA 1
ATOM 691 C C . SER A 1 90 ? -10.969 -7.589 9.456 1.00 97.00 90 SER A C 1
ATOM 693 O O . SER A 1 90 ? -12.194 -7.658 9.382 1.00 97.00 90 SER A O 1
ATOM 695 N N . ILE A 1 91 ? -10.275 -6.740 8.689 1.00 97.00 91 ILE A N 1
ATOM 696 C CA . ILE A 1 91 ? -10.919 -5.838 7.712 1.00 97.00 91 ILE A CA 1
ATOM 697 C C . ILE A 1 91 ? -11.669 -6.658 6.646 1.00 97.00 91 ILE A C 1
ATOM 699 O O . ILE A 1 91 ? -12.822 -6.363 6.310 1.00 97.00 91 ILE A O 1
ATOM 703 N N . ALA A 1 92 ? -11.048 -7.728 6.146 1.00 97.12 92 ALA A N 1
ATOM 704 C CA . ALA A 1 92 ? -11.609 -8.604 5.121 1.00 97.12 92 ALA A CA 1
ATOM 705 C C . ALA A 1 92 ? -12.870 -9.346 5.585 1.00 97.12 92 ALA A C 1
ATOM 707 O O . ALA A 1 92 ? -13.788 -9.553 4.787 1.00 97.12 92 ALA A O 1
ATOM 708 N N . LYS A 1 93 ? -12.951 -9.701 6.869 1.00 97.00 93 LYS A N 1
ATOM 709 C CA . LYS A 1 93 ? -14.084 -10.435 7.454 1.00 97.00 93 LYS A CA 1
ATOM 710 C C . LYS A 1 93 ? -15.087 -9.552 8.198 1.00 97.00 93 LYS A C 1
ATOM 712 O O . LYS A 1 93 ? -16.101 -10.068 8.656 1.00 97.00 93 LYS A O 1
ATOM 717 N N . GLY A 1 94 ? -14.825 -8.250 8.323 1.00 94.06 94 GLY A N 1
ATOM 718 C CA . GLY A 1 94 ? -15.636 -7.354 9.156 1.00 94.06 94 GLY A CA 1
ATOM 719 C C . GLY A 1 94 ? -15.527 -7.672 10.653 1.00 94.06 94 GLY A C 1
ATOM 720 O O . GLY A 1 94 ? -16.495 -7.506 11.389 1.00 94.06 94 GLY A O 1
ATOM 721 N N . GLY A 1 95 ? -14.375 -8.190 11.081 1.00 93.69 95 GLY A N 1
ATOM 722 C CA . GLY A 1 95 ? -14.069 -8.498 12.474 1.00 93.69 95 GLY A CA 1
ATOM 723 C C . GLY A 1 95 ? -13.628 -7.275 13.280 1.00 93.69 95 GLY A C 1
ATOM 724 O O . GLY A 1 95 ? -13.620 -6.142 12.797 1.00 93.69 95 GLY A O 1
ATOM 725 N N . GLU A 1 96 ? -13.227 -7.520 14.526 1.00 94.62 96 GLU A N 1
ATOM 726 C CA . GLU A 1 96 ? -12.692 -6.481 15.405 1.00 94.62 96 GLU A CA 1
ATOM 727 C C . GLU A 1 96 ? -11.347 -5.951 14.885 1.00 94.62 96 GLU A C 1
ATOM 729 O O . GLU A 1 96 ? -10.462 -6.715 14.484 1.00 94.62 96 GLU A O 1
ATOM 734 N N . ILE A 1 97 ? -11.204 -4.625 14.886 1.00 95.94 97 ILE A N 1
ATOM 735 C CA . ILE A 1 97 ? -10.025 -3.926 14.380 1.00 95.94 97 ILE A CA 1
ATOM 736 C C . ILE A 1 97 ? -9.049 -3.651 15.523 1.00 95.94 97 ILE A C 1
ATOM 738 O O . ILE A 1 97 ? -9.356 -2.909 16.454 1.00 95.94 97 ILE A O 1
ATOM 742 N N . ASP A 1 98 ? -7.839 -4.198 15.407 1.00 94.88 98 ASP A N 1
ATOM 743 C CA . ASP A 1 98 ? -6.715 -3.864 16.283 1.00 94.88 98 ASP A CA 1
ATOM 744 C C . ASP A 1 98 ? -6.260 -2.421 16.008 1.00 94.88 98 ASP A C 1
ATOM 746 O O . ASP A 1 98 ? -5.604 -2.125 15.002 1.00 94.88 98 ASP A O 1
ATOM 750 N N . THR A 1 99 ? -6.620 -1.510 16.911 1.00 92.00 99 THR A N 1
ATOM 751 C CA . THR A 1 99 ? -6.350 -0.073 16.780 1.00 92.00 99 THR A CA 1
ATOM 752 C C . THR A 1 99 ? -4.862 0.264 16.848 1.00 92.00 99 THR A C 1
ATOM 754 O O . THR A 1 99 ? -4.434 1.228 16.218 1.00 92.00 99 THR A O 1
ATOM 757 N N . SER A 1 100 ? -4.050 -0.541 17.540 1.00 92.69 100 SER A N 1
ATOM 758 C CA . SER A 1 100 ? -2.597 -0.351 17.616 1.00 92.69 100 SER A CA 1
ATOM 759 C C . SER A 1 100 ? -1.936 -0.664 16.275 1.00 92.69 100 SER A C 1
ATOM 761 O O . SER A 1 100 ? -1.114 0.110 15.775 1.00 92.69 100 SER A O 1
ATOM 763 N N . LYS A 1 101 ? -2.345 -1.768 15.635 1.00 94.94 101 LYS A N 1
ATOM 764 C CA . LYS A 1 101 ? -1.890 -2.106 14.279 1.00 94.94 101 LYS A CA 1
ATOM 765 C C . LYS A 1 101 ? -2.394 -1.095 13.255 1.00 94.94 101 LYS A C 1
ATOM 767 O O . LYS A 1 101 ? -1.616 -0.654 12.410 1.00 94.94 101 LYS A O 1
ATOM 772 N N . LEU A 1 102 ? -3.663 -0.693 13.347 1.00 96.19 102 LEU A N 1
ATOM 773 C CA . LEU A 1 102 ? -4.239 0.288 12.431 1.00 96.19 102 LEU A CA 1
ATOM 774 C C . LEU A 1 102 ? -3.551 1.657 12.549 1.00 96.19 102 LEU A C 1
ATOM 776 O O . LEU A 1 102 ? -3.272 2.277 11.527 1.00 96.19 102 LEU A O 1
ATOM 780 N N . ALA A 1 103 ? -3.192 2.102 13.756 1.00 94.94 103 ALA A N 1
ATOM 781 C CA . ALA A 1 103 ? -2.468 3.358 13.955 1.00 94.94 103 ALA A CA 1
ATOM 782 C C . ALA A 1 103 ? -1.120 3.387 13.212 1.00 94.94 103 ALA A C 1
ATOM 784 O O . ALA A 1 103 ? -0.762 4.410 12.634 1.00 94.94 103 ALA A O 1
ATOM 785 N N . LYS A 1 104 ? -0.395 2.260 13.162 1.00 95.00 104 LYS A N 1
ATOM 786 C CA . LYS A 1 104 ? 0.851 2.148 12.381 1.00 95.00 104 LYS A CA 1
ATOM 787 C C . LYS A 1 104 ? 0.605 2.262 10.876 1.00 95.00 104 LYS A C 1
ATOM 789 O O . LYS A 1 104 ? 1.385 2.909 10.181 1.00 95.00 104 LYS A O 1
ATOM 794 N N . VAL A 1 105 ? -0.479 1.663 10.375 1.00 96.00 1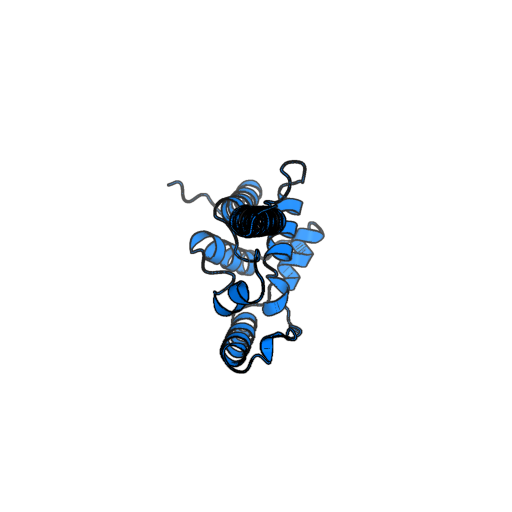05 VAL A N 1
ATOM 795 C CA . VAL A 1 105 ? -0.878 1.805 8.964 1.00 96.00 105 VAL A CA 1
ATOM 796 C C . VAL A 1 105 ? -1.189 3.265 8.660 1.00 96.00 105 VAL A C 1
ATOM 798 O O . VAL A 1 105 ? -0.620 3.816 7.725 1.00 96.00 105 VAL A O 1
ATOM 801 N N . ILE A 1 106 ? -2.013 3.908 9.485 1.00 95.75 106 ILE A N 1
ATOM 802 C CA . ILE A 1 106 ? -2.406 5.314 9.336 1.00 95.75 106 ILE A CA 1
ATOM 803 C C . ILE A 1 106 ? -1.186 6.234 9.326 1.00 95.75 106 ILE A C 1
ATOM 805 O O . ILE A 1 106 ? -1.033 7.010 8.391 1.00 95.75 106 ILE A O 1
ATOM 809 N N . MET A 1 107 ? -0.267 6.068 10.279 1.00 94.81 107 MET A N 1
ATOM 810 C CA . MET A 1 107 ? 0.990 6.819 10.315 1.00 94.81 107 MET A CA 1
ATOM 811 C C . MET A 1 107 ? 1.782 6.664 9.009 1.00 94.81 107 MET A C 1
ATOM 813 O O . MET A 1 107 ? 2.261 7.645 8.453 1.00 94.81 107 MET A O 1
ATOM 817 N N . SER A 1 108 ? 1.866 5.448 8.459 1.00 94.69 108 SER A N 1
ATOM 818 C CA . SER A 1 108 ? 2.562 5.235 7.185 1.00 94.69 108 SER A CA 1
ATOM 819 C C . SER A 1 108 ? 1.862 5.872 5.978 1.00 94.69 108 SER A C 1
ATOM 821 O O . SER A 1 108 ? 2.541 6.248 5.022 1.00 94.69 108 SER A O 1
ATOM 823 N N . MET A 1 109 ? 0.530 6.010 6.021 1.00 96.38 109 MET A N 1
ATOM 824 C CA . MET A 1 109 ? -0.242 6.720 4.996 1.00 96.38 109 MET A CA 1
ATOM 825 C C . MET A 1 109 ? -0.015 8.233 5.096 1.00 96.38 109 MET A C 1
ATOM 827 O O . MET A 1 109 ? 0.196 8.881 4.076 1.00 96.38 109 MET A O 1
ATOM 831 N N . GLU A 1 110 ? -0.015 8.785 6.314 1.00 94.88 110 GLU A N 1
ATOM 832 C CA . GLU A 1 110 ? 0.225 10.213 6.573 1.00 94.88 110 GLU A CA 1
ATOM 833 C C . GLU A 1 110 ? 1.652 10.634 6.197 1.00 94.88 110 GLU A C 1
ATOM 835 O O . GLU A 1 110 ? 1.858 11.693 5.607 1.00 94.88 110 GLU A O 1
ATOM 840 N N . GLU A 1 111 ? 2.645 9.801 6.514 1.00 94.94 111 GLU A N 1
ATOM 841 C CA . GLU A 1 111 ? 4.054 10.093 6.239 1.00 94.94 111 GLU A CA 1
ATOM 842 C C . GLU A 1 111 ? 4.495 9.695 4.820 1.00 94.94 111 GLU A C 1
ATOM 844 O O . GLU A 1 111 ? 5.587 10.064 4.387 1.00 94.94 111 GLU A O 1
ATOM 849 N N . GLY A 1 112 ? 3.687 8.914 4.093 1.00 95.12 112 GLY A N 1
ATOM 850 C CA . GLY A 1 112 ? 4.043 8.397 2.768 1.00 95.12 112 GLY A CA 1
ATOM 851 C C . GLY A 1 112 ? 5.282 7.491 2.778 1.00 95.12 112 GLY A C 1
ATOM 852 O O . GLY A 1 112 ? 6.035 7.445 1.805 1.00 95.12 112 GLY A O 1
ATOM 853 N N . THR A 1 113 ? 5.535 6.789 3.887 1.00 92.75 113 THR A N 1
ATOM 854 C CA . THR A 1 113 ? 6.763 5.999 4.098 1.00 92.75 113 THR A CA 1
ATOM 855 C C . THR A 1 113 ? 6.671 4.569 3.569 1.00 92.75 113 THR A C 1
ATOM 857 O O . THR A 1 113 ? 7.696 3.886 3.468 1.00 92.75 113 THR A O 1
ATOM 860 N N . MET A 1 114 ? 5.467 4.111 3.208 1.00 94.06 114 MET A N 1
ATOM 861 C CA . MET A 1 114 ? 5.212 2.745 2.756 1.00 94.06 114 MET A CA 1
ATOM 862 C C . MET A 1 114 ? 4.573 2.673 1.358 1.00 94.06 114 MET A C 1
ATOM 864 O O . MET A 1 114 ? 3.645 3.423 1.062 1.00 94.06 114 MET A O 1
ATOM 868 N N . PRO A 1 115 ? 4.994 1.704 0.521 1.00 94.31 115 PRO A N 1
ATOM 869 C CA . PRO A 1 115 ? 6.145 0.817 0.711 1.00 94.31 115 PRO A CA 1
ATOM 870 C C . PRO A 1 115 ? 7.491 1.545 0.528 1.00 94.31 115 PRO A C 1
ATOM 872 O O . PRO A 1 115 ? 7.563 2.536 -0.200 1.00 94.31 115 PRO A O 1
ATOM 875 N N . PRO A 1 116 ? 8.593 1.029 1.101 1.00 92.69 116 PRO A N 1
ATOM 876 C CA . PRO A 1 116 ? 9.906 1.637 0.935 1.00 92.69 116 PRO A CA 1
ATOM 877 C C . PRO A 1 116 ? 10.393 1.541 -0.517 1.00 92.69 116 PRO A C 1
ATOM 879 O O . PRO A 1 116 ? 10.095 0.590 -1.245 1.00 92.69 116 PRO A O 1
ATOM 882 N N . MET A 1 117 ? 11.256 2.478 -0.915 1.00 91.00 117 MET A N 1
ATOM 883 C CA . MET A 1 117 ? 11.812 2.540 -2.275 1.00 91.00 117 MET A CA 1
ATOM 884 C C . MET A 1 117 ? 12.533 1.252 -2.714 1.00 91.00 117 MET A C 1
ATOM 886 O O . MET A 1 117 ? 12.484 0.860 -3.879 1.00 91.00 117 MET A O 1
ATOM 890 N N . SER A 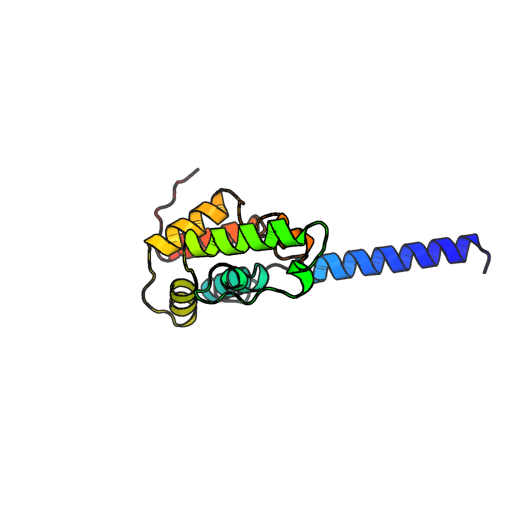1 118 ? 13.184 0.558 -1.776 1.00 90.25 118 SER A N 1
ATOM 891 C CA . SER A 1 118 ? 13.855 -0.728 -2.025 1.00 90.25 118 SER A CA 1
ATOM 892 C C . SER A 1 118 ? 12.911 -1.823 -2.516 1.00 90.25 118 SER A C 1
ATOM 894 O O . SER A 1 118 ? 13.379 -2.791 -3.106 1.00 90.25 118 SER A O 1
ATOM 896 N N . TYR A 1 119 ? 11.609 -1.675 -2.281 1.00 92.44 119 TYR A N 1
ATOM 897 C CA . TYR A 1 119 ? 10.572 -2.567 -2.771 1.00 92.44 119 TYR A CA 1
ATOM 898 C C . TYR A 1 119 ? 9.885 -2.012 -4.028 1.00 92.44 119 TYR A C 1
ATOM 900 O O . TYR A 1 119 ? 9.736 -2.752 -5.001 1.00 92.44 119 TYR A O 1
ATOM 908 N N . THR A 1 120 ? 9.546 -0.717 -4.068 1.00 92.81 120 THR A N 1
ATOM 909 C CA . THR A 1 120 ? 8.822 -0.115 -5.210 1.00 92.81 120 THR A CA 1
ATOM 910 C C . THR A 1 120 ? 9.616 -0.146 -6.521 1.00 92.81 120 THR A C 1
ATOM 912 O O . THR A 1 120 ? 9.023 -0.278 -7.589 1.00 92.81 120 THR A O 1
ATOM 915 N N . ILE A 1 121 ? 10.956 -0.110 -6.466 1.00 91.06 121 ILE A N 1
ATOM 916 C CA . ILE A 1 121 ? 11.821 -0.263 -7.653 1.00 91.06 121 ILE A CA 1
ATOM 917 C C . ILE A 1 121 ? 11.632 -1.633 -8.324 1.00 91.06 121 ILE A C 1
ATOM 919 O O . ILE A 1 121 ? 11.710 -1.740 -9.546 1.00 91.06 121 ILE A O 1
ATOM 923 N N . PHE A 1 122 ? 11.388 -2.685 -7.539 1.00 90.94 122 PHE A N 1
ATOM 924 C CA . PHE A 1 122 ? 11.176 -4.034 -8.067 1.00 90.94 122 PHE A CA 1
ATOM 925 C C . PHE A 1 122 ? 9.709 -4.335 -8.372 1.00 90.94 122 PHE A C 1
ATOM 927 O O . PHE A 1 122 ? 9.428 -5.159 -9.242 1.00 90.94 122 PHE A O 1
ATOM 934 N N . ARG A 1 123 ? 8.777 -3.680 -7.670 1.00 90.75 123 ARG A N 1
ATOM 935 C CA . ARG A 1 123 ? 7.334 -3.816 -7.880 1.00 90.75 123 ARG A CA 1
ATOM 936 C C . ARG A 1 123 ? 6.734 -2.469 -8.281 1.00 90.75 123 ARG A C 1
ATOM 938 O O . ARG A 1 123 ? 6.186 -1.741 -7.459 1.00 90.75 123 ARG A O 1
ATOM 945 N N . LEU A 1 124 ? 6.832 -2.152 -9.569 1.00 89.88 124 LEU A N 1
ATOM 946 C CA . LEU A 1 124 ? 6.235 -0.937 -10.125 1.00 89.88 124 LEU A CA 1
ATOM 947 C C . LEU A 1 124 ? 4.721 -0.901 -9.856 1.00 89.88 124 LEU A C 1
ATOM 949 O O . LEU A 1 124 ? 4.049 -1.928 -9.941 1.00 89.88 124 LEU A O 1
ATOM 953 N N . GLY A 1 125 ? 4.201 0.283 -9.528 1.00 90.19 125 GLY A N 1
ATOM 954 C CA . GLY A 1 125 ? 2.795 0.479 -9.157 1.00 90.19 125 GLY A CA 1
ATOM 955 C C . GLY A 1 125 ? 2.4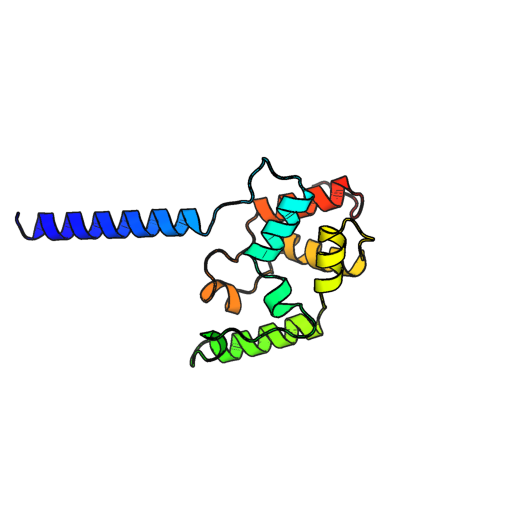57 0.139 -7.700 1.00 90.19 125 GLY A C 1
ATOM 956 O O . GLY A 1 125 ? 1.322 0.338 -7.291 1.00 90.19 125 GLY A O 1
ATOM 957 N N . SER A 1 126 ? 3.413 -0.333 -6.887 1.00 93.62 126 SER A N 1
ATOM 958 C CA . SER A 1 126 ? 3.134 -0.658 -5.479 1.00 93.62 126 SER A CA 1
ATOM 959 C C . SER A 1 126 ? 3.143 0.548 -4.536 1.00 93.62 126 SER A C 1
ATOM 961 O O . SER A 1 126 ? 2.775 0.406 -3.372 1.00 93.62 126 SER A O 1
ATOM 963 N N . ALA A 1 127 ? 3.650 1.700 -4.977 1.00 94.00 127 ALA A N 1
ATOM 964 C CA . ALA A 1 127 ? 3.667 2.910 -4.161 1.00 94.00 127 ALA A CA 1
ATOM 965 C C . ALA A 1 127 ? 2.229 3.333 -3.839 1.00 94.00 127 ALA A C 1
ATOM 967 O O . ALA A 1 127 ? 1.429 3.471 -4.763 1.00 94.00 127 ALA A O 1
ATOM 968 N N . VAL A 1 128 ? 1.921 3.538 -2.555 1.00 95.56 128 VAL A N 1
ATOM 969 C CA . VAL A 1 128 ? 0.627 4.103 -2.158 1.00 95.56 128 VAL A CA 1
ATOM 970 C C . VAL A 1 128 ? 0.584 5.556 -2.615 1.00 95.56 128 VAL A C 1
ATOM 972 O O . VAL A 1 128 ? 1.483 6.343 -2.312 1.00 95.56 128 VAL A O 1
ATOM 975 N N . LYS A 1 129 ? -0.453 5.908 -3.368 1.00 93.06 129 LYS A N 1
ATOM 976 C CA . LYS A 1 129 ? -0.673 7.270 -3.870 1.00 93.06 129 LYS A CA 1
ATOM 977 C C . LYS A 1 129 ? -1.360 8.120 -2.806 1.00 93.06 129 LYS A C 1
ATOM 979 O O . LYS A 1 129 ? -2.031 7.595 -1.923 1.00 93.06 129 LYS A O 1
ATOM 984 N N . THR A 1 130 ? -1.285 9.443 -2.942 1.00 94.38 130 THR A N 1
ATOM 985 C CA . THR A 1 130 ? -1.964 10.379 -2.028 1.00 94.38 130 THR A CA 1
ATOM 986 C C . THR A 1 130 ? -3.459 10.084 -1.908 1.00 94.38 130 THR A C 1
ATOM 988 O O . THR A 1 130 ? -3.967 9.989 -0.798 1.00 94.38 130 THR A O 1
ATOM 991 N N . ARG A 1 131 ? -4.149 9.836 -3.029 1.00 94.69 131 ARG A N 1
ATOM 992 C CA . ARG A 1 131 ? -5.581 9.516 -3.007 1.00 94.69 131 ARG A CA 1
ATOM 993 C C . ARG A 1 131 ? -5.887 8.170 -2.347 1.00 94.69 131 ARG A C 1
ATOM 995 O O . ARG A 1 131 ? -6.868 8.043 -1.626 1.00 94.69 131 ARG A O 1
ATOM 1002 N N . GLU A 1 132 ? -5.038 7.167 -2.549 1.00 96.69 132 GLU A N 1
ATOM 1003 C CA . GLU A 1 132 ? -5.171 5.868 -1.878 1.00 96.69 132 GLU A CA 1
ATOM 1004 C C . GLU A 1 132 ? -4.967 6.011 -0.362 1.00 96.69 132 GLU A C 1
ATOM 1006 O O . GLU A 1 132 ? -5.753 5.481 0.420 1.00 96.69 132 GLU A O 1
ATOM 1011 N N . ALA A 1 133 ? -3.974 6.798 0.062 1.00 97.00 133 ALA A N 1
ATOM 1012 C CA . ALA A 1 133 ? -3.781 7.146 1.466 1.00 97.00 133 ALA A CA 1
ATOM 1013 C C . ALA A 1 133 ? -5.016 7.860 2.045 1.00 97.00 133 ALA A C 1
ATOM 1015 O O . ALA A 1 133 ? -5.504 7.471 3.104 1.00 97.00 133 ALA A O 1
ATOM 1016 N N . GLU A 1 134 ? -5.580 8.839 1.331 1.00 96.06 134 GLU A N 1
ATOM 1017 C CA . GLU A 1 134 ? -6.823 9.514 1.727 1.00 96.06 134 GLU A CA 1
ATOM 1018 C C . GLU A 1 134 ? -7.984 8.533 1.905 1.00 96.06 134 GLU A C 1
ATOM 1020 O O . GLU A 1 134 ? -8.672 8.601 2.918 1.00 96.06 134 GLU A O 1
ATOM 1025 N N . ILE A 1 135 ? -8.178 7.580 0.987 1.00 96.75 135 ILE A N 1
ATOM 1026 C CA . ILE A 1 135 ? -9.234 6.560 1.097 1.00 96.75 135 ILE A CA 1
ATOM 1027 C C . ILE A 1 135 ? -9.091 5.753 2.397 1.00 96.75 135 ILE A C 1
ATOM 1029 O O . ILE A 1 135 ? -10.086 5.510 3.086 1.00 96.75 135 ILE A O 1
ATOM 1033 N N . VAL A 1 136 ? -7.864 5.366 2.769 1.00 97.12 136 VAL A N 1
ATOM 1034 C CA . VAL A 1 136 ? -7.594 4.649 4.028 1.00 97.12 136 VAL A CA 1
ATOM 1035 C C . VAL A 1 136 ? -7.919 5.521 5.245 1.00 97.12 136 VAL A C 1
ATOM 1037 O O . VAL A 1 136 ? -8.567 5.049 6.184 1.00 97.12 136 VAL A O 1
ATOM 1040 N N . LEU A 1 137 ? -7.515 6.793 5.229 1.00 96.62 137 LEU A N 1
ATOM 1041 C CA . LEU A 1 137 ? -7.768 7.748 6.315 1.00 96.62 137 LEU A CA 1
ATOM 1042 C C . LEU A 1 137 ? -9.259 8.083 6.463 1.00 96.62 137 LEU A C 1
ATOM 1044 O O . LEU A 1 137 ? -9.781 8.147 7.580 1.00 96.62 137 LEU A O 1
ATOM 1048 N N . GLU A 1 138 ? -9.963 8.260 5.346 1.00 95.88 138 GLU A N 1
ATOM 1049 C CA . GLU A 1 138 ? -11.408 8.457 5.299 1.00 95.88 138 GLU A CA 1
ATOM 1050 C C . GLU A 1 138 ? -12.134 7.237 5.870 1.00 95.88 138 GLU A C 1
ATOM 1052 O O . GLU A 1 138 ? -12.971 7.387 6.755 1.00 95.88 138 GLU A O 1
ATOM 1057 N N . TRP A 1 139 ? -11.780 6.024 5.428 1.00 96.94 139 TRP A N 1
ATOM 1058 C CA . TRP A 1 139 ? -12.361 4.790 5.960 1.00 96.94 139 TRP A CA 1
ATOM 1059 C C . TRP A 1 139 ? -12.143 4.668 7.473 1.00 96.94 139 TRP A C 1
ATOM 1061 O O . TRP A 1 139 ? -13.080 4.342 8.207 1.00 96.94 139 TRP A O 1
ATOM 1071 N N . ALA A 1 140 ? -10.938 4.971 7.961 1.00 96.00 140 ALA A N 1
ATOM 1072 C CA . ALA A 1 140 ? -10.643 4.929 9.389 1.00 96.00 140 ALA A CA 1
ATOM 1073 C C . ALA A 1 140 ? -11.437 5.980 10.187 1.00 96.00 140 ALA A C 1
ATOM 1075 O O . ALA A 1 140 ? -11.880 5.706 11.304 1.00 96.00 140 ALA A O 1
ATOM 1076 N N . THR A 1 141 ? -11.659 7.160 9.605 1.00 94.62 141 THR A N 1
ATOM 1077 C CA . THR A 1 141 ? -12.459 8.240 10.203 1.00 94.62 141 THR A CA 1
ATOM 1078 C C . THR A 1 141 ? -13.948 7.889 10.232 1.00 94.62 141 THR A C 1
ATOM 1080 O O . THR A 1 141 ? -14.588 8.028 11.274 1.00 94.62 141 THR A O 1
ATOM 1083 N N . ASP A 1 142 ? -14.498 7.382 9.126 1.00 94.75 142 ASP A N 1
ATOM 1084 C CA . ASP A 1 142 ? -15.914 7.009 8.996 1.00 94.75 142 ASP A CA 1
ATOM 1085 C C . ASP A 1 142 ? -16.304 5.916 10.004 1.00 94.75 142 ASP A C 1
ATOM 1087 O O . ASP A 1 142 ? -17.411 5.914 10.546 1.00 94.75 142 ASP A O 1
ATOM 1091 N N . ASN A 1 143 ? -15.361 5.022 10.312 1.00 94.31 143 ASN A N 1
ATOM 1092 C CA . ASN A 1 143 ? -15.517 3.966 11.312 1.00 94.31 143 ASN A CA 1
ATOM 1093 C C . ASN A 1 143 ? -15.064 4.378 12.725 1.00 94.31 143 ASN A C 1
ATOM 1095 O O . ASN A 1 143 ? -15.083 3.555 13.639 1.00 94.31 143 ASN A O 1
ATOM 1099 N N . LYS A 1 144 ? -14.699 5.652 12.932 1.00 92.69 144 LYS A N 1
ATOM 1100 C CA . LYS A 1 144 ? -14.295 6.231 14.227 1.00 92.69 144 LYS A CA 1
ATOM 1101 C C . LYS A 1 144 ? -13.065 5.565 14.861 1.00 92.69 144 LYS A C 1
ATOM 1103 O O . LYS A 1 144 ? -12.911 5.596 16.080 1.00 92.69 144 LYS A O 1
ATOM 1108 N N . TYR A 1 145 ? -12.179 4.984 14.052 1.00 90.81 145 TYR A N 1
ATOM 1109 C CA . TYR A 1 145 ? -10.908 4.429 14.529 1.00 90.81 145 TYR A CA 1
ATOM 1110 C C . TYR A 1 145 ? -9.864 5.510 14.805 1.00 90.81 145 TYR A C 1
ATOM 1112 O O . TYR A 1 145 ? -8.991 5.326 15.650 1.00 90.81 145 TYR A O 1
ATOM 1120 N N . ILE A 1 146 ? -9.975 6.647 14.119 1.00 83.88 146 ILE A N 1
ATOM 1121 C CA . ILE A 1 146 ? -9.213 7.858 14.408 1.00 83.88 146 ILE A CA 1
ATOM 1122 C C . ILE A 1 146 ? -10.150 9.053 14.520 1.00 83.88 146 ILE A C 1
ATOM 1124 O O . ILE A 1 146 ? -11.186 9.126 13.858 1.00 83.88 146 ILE A O 1
ATOM 1128 N N . TYR A 1 147 ? -9.766 10.007 15.361 1.00 70.69 147 TYR A N 1
ATOM 1129 C CA . TYR A 1 147 ? -10.422 11.303 15.430 1.00 70.69 147 TYR A CA 1
ATOM 1130 C C . TYR A 1 147 ? -9.680 12.258 14.506 1.00 70.69 147 TYR A C 1
ATOM 1132 O O . TYR A 1 147 ? -8.462 12.400 14.600 1.00 70.69 147 TYR A O 1
ATOM 1140 N N . LYS A 1 148 ? -10.424 12.892 13.600 1.00 60.19 148 LYS A N 1
ATOM 1141 C CA . LYS A 1 148 ? -9.898 13.811 12.591 1.00 60.19 148 LYS A CA 1
ATOM 1142 C C . LYS A 1 148 ? -8.974 14.846 13.246 1.00 60.19 148 LYS A C 1
ATOM 1144 O O . LYS A 1 148 ? -9.441 15.687 14.015 1.00 60.19 148 LYS A O 1
ATOM 1149 N N . LYS A 1 149 ? -7.683 14.843 12.903 1.00 52.31 149 LYS A N 1
ATOM 1150 C CA . LYS A 1 149 ? -6.853 16.041 13.056 1.00 52.31 149 LYS A CA 1
ATOM 1151 C C . LYS A 1 149 ? -7.230 16.939 11.881 1.00 52.31 149 LYS A C 1
ATOM 1153 O O . LYS A 1 149 ? -6.665 16.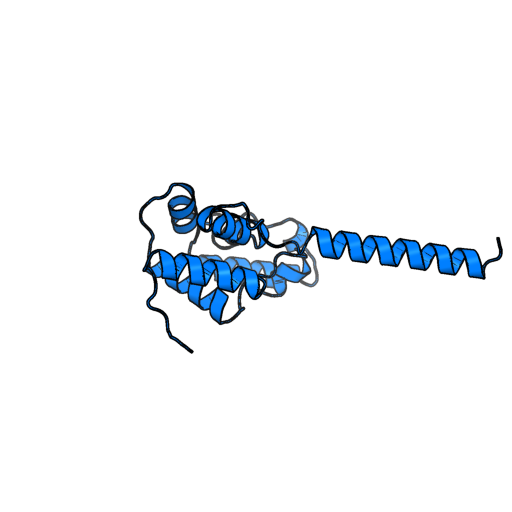826 10.803 1.00 52.31 149 LYS A O 1
ATOM 1158 N N . LEU A 1 150 ? -8.304 17.712 12.055 1.00 40.44 150 LEU A N 1
ATOM 1159 C CA . LEU A 1 150 ? -8.702 18.750 11.105 1.00 40.44 150 LEU A CA 1
ATOM 1160 C C . LEU A 1 150 ? -7.474 19.637 10.853 1.00 40.44 150 LEU A C 1
ATOM 1162 O O . LEU A 1 150 ? -7.013 20.307 11.777 1.00 40.44 150 LEU A O 1
ATOM 1166 N N . GLN A 1 151 ? -6.929 19.575 9.640 1.00 39.22 151 GLN A N 1
ATOM 1167 C CA . GLN A 1 151 ? -6.188 20.684 9.051 1.00 39.22 151 GLN A CA 1
ATOM 1168 C C . GLN A 1 151 ? -7.178 21.538 8.269 1.00 39.22 151 GLN A C 1
ATOM 1170 O O . GLN A 1 151 ? -8.051 20.941 7.594 1.00 39.22 151 GLN A O 1
#

Sequence (151 aa):
MNTTTKIILGATILALAFILTYRAINQEPSDSLSKRDQVLAIMDNSGCILCHNANPKMPFYSNCPLLGGKLKRDMKAALDSFEIYSLYDSIAKGGEIDTSKLAKVIMSMEEGTMPPMSYTIFRLGSAVKTREAEIVLEWATDNKYIYKKLQ

Foldseek 3Di:
DDPVVVVVVVVVVVVVVVVVVLCVLQDQPDPPDDLLVSLLVLCVSLVLQCLQAPDRDQDPCLPPPPLNVVVVVLSVVNNVVHHCVVQSVCSVVVHDHDLVSLVVVLVCLVVQCPPPPSVCVVRPSSRQDNVSSVSSVVVCVVVPSDDDPDD